Protein AF-R6ULT4-F1 (afdb_monomer_lite)

pLDDT: mean 95.16, std 6.26, range [49.69, 98.75]

Sequence (130 aa):
MRQRSENFYRCFYRYLEEHKFDTALTYEQVLTYLFQETGCIHASFSSKLLATVRPEMPVWDKYVLSNLGLKAPYYSCKSRFQKVLDTYQKIYDWYQTPEAQSKVAVFDANFPNVDITDVKKIDFVLWQTR

Foldseek 3Di:
DDDDDPQLVVQLVVVLVVCLQPQPDDLLNLQVSSCVSPVDRPLQSSQVSVCNSHVQAAGDDPLLCVVLVHDQDDPPDPCNSVVSVVSSVSSNVVCVDVVLVVQLVVQCVVPPPDPGDSNVSSVVSSVVVD

Radius of gyration: 15.37 Å; chains: 1; bounding box: 40×29×40 Å

Structure (mmCIF, N/CA/C/O backbone):
data_AF-R6ULT4-F1
#
_entry.id   AF-R6ULT4-F1
#
loop_
_atom_site.group_PDB
_atom_site.id
_atom_site.type_symbol
_atom_site.label_atom_id
_atom_site.label_alt_id
_atom_site.label_comp_id
_atom_site.label_asym_id
_atom_site.label_entity_id
_atom_site.label_seq_id
_atom_site.pdbx_PDB_ins_code
_atom_site.Cartn_x
_atom_site.Cartn_y
_atom_site.Cartn_z
_atom_site.occupancy
_atom_site.B_iso_or_equiv
_atom_site.auth_seq_id
_atom_site.auth_comp_id
_atom_site.auth_asym_id
_atom_site.auth_atom_id
_atom_site.pdbx_PDB_model_num
ATOM 1 N N . MET A 1 1 ? -9.311 19.385 -1.947 1.00 49.69 1 MET A N 1
ATOM 2 C CA . MET A 1 1 ? -8.703 18.413 -1.008 1.00 49.69 1 MET A CA 1
ATOM 3 C C . MET A 1 1 ? -9.278 18.718 0.370 1.00 49.69 1 MET A C 1
ATOM 5 O O . MET A 1 1 ? -9.189 19.867 0.774 1.00 49.69 1 MET A O 1
ATOM 9 N N . ARG A 1 2 ? -9.972 17.787 1.042 1.00 69.44 2 ARG A N 1
ATOM 10 C CA . ARG A 1 2 ? -10.542 18.065 2.377 1.00 69.44 2 ARG A CA 1
ATOM 11 C C . ARG A 1 2 ? -9.468 17.801 3.430 1.00 69.44 2 ARG A C 1
ATOM 13 O O . ARG A 1 2 ? -8.952 16.685 3.485 1.00 69.44 2 ARG A O 1
ATOM 20 N N . GLN A 1 3 ? -9.137 18.815 4.221 1.00 81.19 3 GLN A N 1
ATOM 21 C CA . GLN A 1 3 ? -8.194 18.702 5.331 1.00 81.19 3 GLN A CA 1
ATOM 22 C C . GLN A 1 3 ? -8.707 17.673 6.352 1.00 81.19 3 GLN A C 1
ATOM 24 O O . GLN A 1 3 ? -9.917 17.561 6.581 1.00 81.19 3 GLN A O 1
ATOM 29 N N . ARG A 1 4 ? -7.800 16.868 6.912 1.00 88.56 4 ARG A N 1
ATOM 30 C CA . ARG A 1 4 ? -8.111 15.941 8.012 1.00 88.56 4 ARG A CA 1
ATOM 31 C C . ARG A 1 4 ? -7.949 16.645 9.360 1.00 88.56 4 ARG A C 1
ATOM 33 O O . ARG A 1 4 ? -7.475 17.775 9.413 1.00 88.56 4 ARG A O 1
ATOM 40 N N . SER A 1 5 ? -8.384 15.997 10.437 1.00 92.50 5 SER A N 1
ATOM 41 C CA . SER A 1 5 ? -8.192 16.542 11.780 1.00 92.50 5 SER A CA 1
ATOM 42 C C . SER A 1 5 ? -6.703 16.641 12.116 1.00 92.50 5 SER A C 1
ATOM 44 O O . SER A 1 5 ? -5.888 15.858 11.628 1.00 92.50 5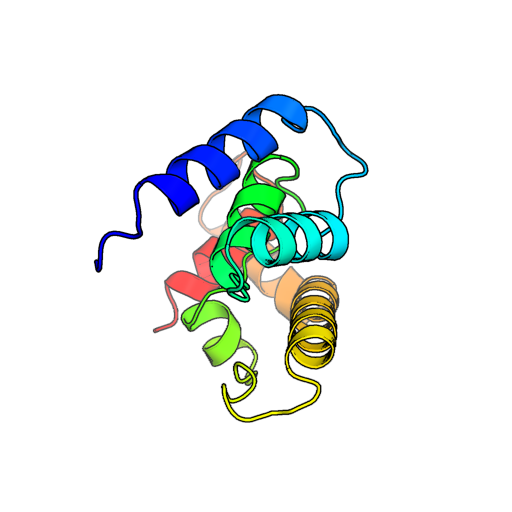 SER A O 1
ATOM 46 N N . GLU A 1 6 ? -6.354 17.579 12.989 1.00 94.81 6 GLU A N 1
ATOM 47 C CA . GLU A 1 6 ? -4.995 17.705 13.520 1.00 94.81 6 GLU A CA 1
ATOM 48 C C . GLU A 1 6 ? -4.526 16.401 14.181 1.00 94.81 6 GLU A C 1
ATOM 50 O O . GLU A 1 6 ? -3.422 15.933 13.909 1.00 94.81 6 GLU A O 1
ATOM 55 N N . ASN A 1 7 ? -5.410 15.749 14.952 1.00 94.94 7 ASN A N 1
ATOM 56 C CA . ASN A 1 7 ? -5.123 14.451 15.565 1.00 94.94 7 ASN A CA 1
ATOM 57 C C . ASN A 1 7 ? -4.710 13.399 14.525 1.00 94.94 7 ASN A C 1
ATOM 59 O O . ASN A 1 7 ? -3.736 12.686 14.736 1.00 94.94 7 ASN A O 1
ATOM 63 N N . PHE A 1 8 ? -5.400 13.337 13.379 1.00 96.50 8 PHE A N 1
ATOM 64 C CA . PHE A 1 8 ? -5.025 12.416 12.306 1.00 96.50 8 PHE A CA 1
ATOM 65 C C . PHE A 1 8 ? -3.598 12.678 11.810 1.00 96.50 8 PHE A C 1
ATOM 67 O O . PHE A 1 8 ? -2.817 11.735 11.701 1.00 96.50 8 PHE A O 1
ATOM 74 N N . TYR A 1 9 ? -3.245 13.936 11.519 1.00 96.94 9 TYR A N 1
ATOM 75 C CA . TYR A 1 9 ? -1.907 14.264 11.018 1.00 96.94 9 TYR A CA 1
ATOM 76 C C . TYR A 1 9 ? -0.826 13.965 12.054 1.00 96.94 9 TYR A C 1
ATOM 78 O O . TYR A 1 9 ? 0.205 13.399 11.701 1.00 96.94 9 TYR A O 1
ATOM 86 N N . ARG A 1 10 ? -1.083 14.270 13.331 1.00 97.38 10 ARG A N 1
ATOM 87 C CA . ARG A 1 10 ? -0.170 13.942 14.428 1.00 97.38 10 ARG A CA 1
ATOM 88 C C . ARG A 1 10 ? 0.104 12.439 14.499 1.00 97.38 10 ARG A C 1
ATOM 90 O O . ARG A 1 10 ? 1.265 12.050 14.514 1.00 97.38 10 ARG A O 1
ATOM 97 N N . CYS A 1 11 ? -0.936 11.602 14.496 1.00 97.50 11 CYS A N 1
ATOM 98 C CA . CYS A 1 11 ? -0.770 10.146 14.525 1.00 97.50 11 CYS A CA 1
ATOM 99 C C . CYS A 1 11 ? -0.062 9.634 13.260 1.00 97.50 11 CYS A C 1
ATOM 101 O O . CYS A 1 11 ? 0.863 8.836 13.362 1.00 97.50 11 CYS A O 1
ATOM 103 N N . PHE A 1 12 ? -0.447 10.127 12.078 1.00 98.44 12 PHE A N 1
ATOM 104 C CA . PHE A 1 12 ? 0.146 9.724 10.801 1.00 98.44 12 PHE A CA 1
ATOM 105 C C . PHE A 1 12 ? 1.651 10.006 10.735 1.00 98.44 12 PHE A C 1
ATOM 107 O O . PHE A 1 12 ? 2.429 9.107 10.427 1.00 98.44 12 PHE A O 1
ATOM 114 N N . TYR A 1 13 ? 2.067 11.243 11.021 1.00 98.31 13 TYR A N 1
ATOM 115 C CA . TYR A 1 13 ? 3.474 11.628 10.913 1.00 98.31 13 TYR A CA 1
ATOM 116 C C . TYR A 1 13 ? 4.328 11.051 12.041 1.00 98.31 13 TYR A C 1
ATOM 118 O O . TYR A 1 13 ? 5.470 10.691 11.779 1.00 98.31 13 TYR A O 1
ATOM 126 N N . ARG A 1 14 ? 3.776 10.887 13.254 1.00 98.38 14 ARG A N 1
ATOM 127 C CA . ARG A 1 14 ? 4.456 10.168 14.342 1.00 98.38 14 ARG A CA 1
ATOM 128 C C . ARG A 1 14 ? 4.794 8.735 13.925 1.00 98.38 14 ARG A C 1
ATOM 130 O O . ARG A 1 14 ? 5.954 8.355 13.984 1.00 98.38 14 ARG A O 1
ATOM 137 N N . TYR A 1 15 ? 3.810 7.983 13.431 1.00 98.56 15 TYR A N 1
ATOM 138 C CA . TYR A 1 15 ? 4.018 6.588 13.029 1.00 98.56 15 TYR A CA 1
ATOM 139 C C . TYR A 1 15 ? 4.958 6.450 11.832 1.00 98.56 15 TYR A C 1
ATOM 141 O O . TYR A 1 15 ? 5.781 5.541 11.788 1.00 98.56 15 TYR A O 1
ATOM 149 N N . LEU A 1 16 ? 4.860 7.371 10.866 1.00 98.62 16 LEU A N 1
ATOM 150 C CA . LEU A 1 16 ? 5.797 7.419 9.747 1.00 98.62 16 LEU A CA 1
ATOM 151 C C . LEU A 1 16 ? 7.232 7.631 10.241 1.00 98.62 16 LEU A C 1
ATOM 153 O O . LEU A 1 16 ? 8.121 6.917 9.802 1.00 98.62 16 LEU A O 1
ATOM 157 N N . GLU A 1 17 ? 7.457 8.590 11.139 1.00 98.50 17 GLU A N 1
ATOM 158 C CA . GLU A 1 17 ? 8.790 8.892 11.670 1.00 98.50 17 GLU A CA 1
ATOM 159 C C . GLU A 1 17 ? 9.362 7.728 12.496 1.00 98.50 17 GLU A C 1
ATOM 161 O O . GLU A 1 17 ? 10.536 7.397 12.343 1.00 98.50 17 GLU A O 1
ATOM 166 N N . GLU A 1 18 ? 8.530 7.070 13.309 1.00 98.44 18 GLU A N 1
ATOM 167 C CA . GLU A 1 18 ? 8.903 5.897 14.115 1.00 98.44 18 GLU A CA 1
ATOM 168 C C . GLU A 1 18 ? 9.309 4.691 13.249 1.00 98.44 18 GLU A C 1
ATOM 170 O O . GLU A 1 18 ? 10.246 3.974 13.596 1.00 98.44 18 GLU A O 1
ATOM 175 N N . HIS A 1 19 ? 8.646 4.489 12.105 1.00 98.56 19 HIS A N 1
ATOM 176 C CA . HIS A 1 19 ? 8.841 3.320 11.238 1.00 98.56 19 HIS A CA 1
ATOM 177 C C . HIS A 1 19 ? 9.553 3.626 9.910 1.00 98.56 19 HIS A C 1
ATOM 179 O O . HIS A 1 19 ? 9.595 2.767 9.035 1.00 98.56 19 HIS A O 1
ATOM 185 N N . LYS A 1 20 ? 10.139 4.815 9.709 1.00 97.69 20 LYS A N 1
ATOM 186 C CA . LYS A 1 20 ? 10.671 5.240 8.392 1.00 97.69 20 LYS A CA 1
ATOM 187 C C . LYS A 1 20 ? 11.782 4.367 7.796 1.00 97.69 20 LYS A C 1
ATOM 189 O O . LYS A 1 20 ? 12.062 4.488 6.608 1.00 97.69 20 LYS A O 1
ATOM 194 N N . PHE A 1 21 ? 12.409 3.513 8.602 1.00 98.00 21 PHE A N 1
ATOM 195 C CA . PHE A 1 21 ? 13.438 2.557 8.172 1.00 98.00 21 PHE A CA 1
ATOM 196 C C . PHE A 1 21 ? 12.999 1.091 8.326 1.00 98.00 21 PHE A C 1
ATOM 198 O O . PHE A 1 21 ? 13.814 0.184 8.174 1.00 98.00 21 PHE A O 1
ATOM 205 N N . ASP A 1 22 ? 11.729 0.849 8.652 1.00 98.25 22 ASP A N 1
ATOM 206 C CA . ASP A 1 22 ? 11.185 -0.486 8.879 1.00 98.25 22 ASP A CA 1
ATOM 207 C C . ASP A 1 22 ? 10.842 -1.168 7.546 1.00 98.25 22 ASP A C 1
ATOM 209 O O . ASP A 1 22 ? 9.768 -0.986 6.967 1.00 98.25 22 ASP A O 1
ATOM 213 N N . THR A 1 23 ? 11.775 -1.983 7.058 1.00 96.75 23 THR A N 1
ATOM 214 C CA . THR A 1 23 ? 11.618 -2.751 5.814 1.00 96.75 23 THR A CA 1
ATOM 215 C C . THR A 1 23 ? 10.630 -3.913 5.938 1.00 96.75 23 THR A C 1
ATOM 217 O O . THR A 1 23 ? 10.223 -4.475 4.922 1.00 96.75 23 THR A O 1
ATOM 220 N N . ALA A 1 24 ? 10.203 -4.263 7.156 1.00 98.19 24 ALA A N 1
ATOM 221 C CA . ALA A 1 24 ? 9.214 -5.304 7.417 1.00 98.19 24 ALA A CA 1
ATOM 222 C C . ALA A 1 24 ? 7.801 -4.741 7.639 1.00 98.19 24 ALA A C 1
ATOM 224 O O . ALA A 1 24 ? 6.854 -5.521 7.760 1.00 98.19 24 ALA A O 1
ATOM 225 N N . LEU A 1 25 ? 7.635 -3.411 7.651 1.00 98.62 25 LEU A N 1
ATOM 226 C CA . LEU A 1 25 ? 6.350 -2.757 7.879 1.00 98.62 25 LEU A CA 1
ATOM 227 C C . LEU A 1 25 ? 5.288 -3.271 6.900 1.00 98.62 25 LEU A C 1
ATOM 229 O O . LEU A 1 25 ? 5.498 -3.315 5.684 1.00 98.62 25 LEU A O 1
ATOM 233 N N . THR A 1 26 ? 4.124 -3.642 7.422 1.00 98.69 26 THR A N 1
ATOM 234 C CA . THR A 1 26 ? 3.012 -4.189 6.636 1.00 98.69 26 THR A CA 1
ATOM 235 C C . THR A 1 26 ? 1.841 -3.217 6.550 1.00 98.69 26 THR A C 1
ATOM 237 O O . THR A 1 26 ? 1.640 -2.350 7.402 1.00 98.69 26 THR A O 1
ATOM 240 N N . TYR A 1 27 ? 1.003 -3.391 5.527 1.00 98.75 27 TYR A N 1
ATOM 241 C CA . TYR A 1 27 ? -0.217 -2.596 5.375 1.00 98.75 27 TYR A CA 1
ATOM 242 C C . TYR A 1 27 ? -1.185 -2.779 6.545 1.00 98.75 27 TYR A C 1
ATOM 244 O O . TYR A 1 27 ? -1.796 -1.809 6.997 1.00 98.75 27 TYR A O 1
ATOM 252 N N . GLU A 1 28 ? -1.295 -4.005 7.058 1.00 98.75 28 GLU A N 1
ATOM 253 C CA . GLU A 1 28 ? -2.146 -4.325 8.200 1.00 98.75 28 GLU A CA 1
ATOM 254 C C . GLU A 1 28 ? -1.706 -3.586 9.464 1.00 98.75 28 GLU A C 1
ATOM 256 O O . GLU A 1 28 ? -2.555 -3.003 10.139 1.00 98.75 28 GLU A O 1
ATOM 261 N N . GLN A 1 29 ? -0.401 -3.524 9.751 1.00 98.75 29 GLN A N 1
ATOM 262 C CA . GLN A 1 29 ? 0.125 -2.769 10.895 1.00 98.75 29 GLN A CA 1
ATOM 263 C C . GLN A 1 29 ? -0.231 -1.281 10.795 1.00 98.75 29 GLN A C 1
ATOM 265 O O . GLN A 1 29 ? -0.817 -0.721 11.724 1.00 98.75 29 GLN A O 1
ATOM 270 N N . VAL A 1 30 ? 0.019 -0.655 9.639 1.00 98.75 30 VAL A N 1
ATOM 271 C CA . VAL A 1 30 ? -0.291 0.769 9.427 1.00 98.75 30 VAL A CA 1
ATOM 272 C C . VAL A 1 30 ? -1.798 1.039 9.521 1.00 98.75 30 VAL A C 1
ATOM 274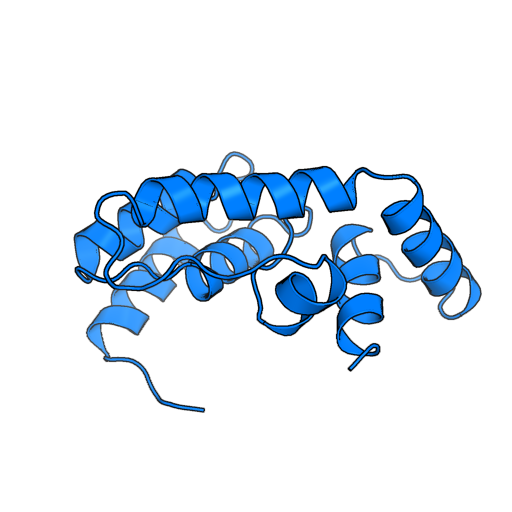 O O . VAL A 1 30 ? -2.231 2.035 10.107 1.00 98.75 30 VAL A O 1
ATOM 277 N N . LEU A 1 31 ? -2.626 0.181 8.916 1.00 98.69 31 LEU A N 1
ATOM 278 C CA . LEU A 1 31 ? -4.081 0.325 8.944 1.00 98.69 31 LEU A CA 1
ATOM 279 C C . LEU A 1 31 ? -4.638 0.157 10.359 1.00 98.69 31 LEU A C 1
ATOM 281 O O . LEU A 1 31 ? -5.494 0.945 10.765 1.00 98.69 31 LEU A O 1
ATOM 285 N N . THR A 1 32 ? -4.135 -0.833 11.097 1.00 98.75 32 THR A N 1
ATOM 286 C CA . THR A 1 32 ? -4.518 -1.119 12.484 1.00 98.75 32 THR A CA 1
ATOM 287 C C . THR A 1 32 ? -4.174 0.052 13.388 1.00 98.75 32 THR A C 1
ATOM 289 O O . THR A 1 32 ? -5.059 0.547 14.084 1.00 98.75 32 THR A O 1
ATOM 292 N N . TYR A 1 33 ? -2.942 0.559 13.311 1.00 98.69 33 TYR A N 1
ATOM 293 C CA . TYR A 1 33 ? -2.506 1.708 14.098 1.00 98.69 33 TYR A CA 1
ATOM 294 C C . TYR A 1 33 ? -3.397 2.934 13.861 1.00 98.69 33 TYR A C 1
ATOM 296 O O . TYR A 1 33 ? -3.974 3.490 14.796 1.00 98.69 33 TYR A O 1
ATOM 304 N N . LEU A 1 34 ? -3.585 3.337 12.597 1.00 98.19 34 LEU A N 1
ATOM 305 C CA . LEU A 1 34 ? -4.402 4.514 12.294 1.00 98.19 34 LEU A CA 1
ATOM 306 C C . LEU A 1 34 ? -5.864 4.315 12.704 1.00 98.19 34 LEU A C 1
ATOM 308 O O . LEU A 1 34 ? -6.509 5.275 13.124 1.00 98.19 34 LEU A O 1
ATOM 312 N N . PHE A 1 35 ? -6.397 3.096 12.602 1.00 97.69 35 PHE A N 1
ATOM 313 C CA . PHE A 1 35 ? -7.752 2.795 13.055 1.00 97.69 35 PHE A CA 1
ATOM 314 C C . PHE A 1 35 ? -7.888 2.902 14.577 1.00 97.69 35 PHE A C 1
ATOM 316 O O . PHE A 1 35 ? -8.839 3.526 15.041 1.00 97.69 35 PHE A O 1
ATOM 323 N N . GLN A 1 36 ? -6.935 2.364 15.341 1.00 98.12 36 GLN A N 1
ATOM 324 C CA . GLN A 1 36 ? -6.928 2.442 16.805 1.00 98.12 36 GLN A CA 1
ATOM 325 C C . GLN A 1 36 ? -6.808 3.890 17.303 1.00 98.12 36 GLN A C 1
ATOM 327 O O . GLN A 1 36 ? -7.545 4.291 18.198 1.00 98.12 36 GLN A O 1
ATOM 332 N N . GLU A 1 37 ? -5.961 4.705 16.670 1.00 97.69 37 GLU A N 1
ATOM 333 C CA . GLU A 1 37 ? -5.706 6.090 17.092 1.00 97.69 37 GLU A CA 1
ATOM 334 C C . GLU A 1 37 ? -6.802 7.090 16.681 1.00 97.69 37 GLU A C 1
ATOM 336 O O . GLU A 1 37 ? -6.940 8.163 17.275 1.00 97.69 37 GLU A O 1
ATOM 341 N N . THR A 1 38 ? -7.567 6.791 15.625 1.00 96.06 38 THR A N 1
ATOM 342 C CA . THR A 1 38 ? -8.517 7.756 15.032 1.00 96.06 38 THR A CA 1
ATOM 343 C C . THR A 1 38 ? -9.963 7.271 14.978 1.00 96.06 38 THR A C 1
ATOM 345 O O . THR A 1 38 ? -10.857 8.052 14.645 1.00 96.06 38 THR A O 1
ATOM 348 N N . GLY A 1 39 ? -10.210 5.985 15.233 1.00 94.88 39 GLY A N 1
ATOM 349 C CA . GLY A 1 39 ? -11.509 5.335 15.037 1.00 94.88 39 GLY A CA 1
ATOM 350 C C . GLY A 1 39 ? -11.939 5.211 13.569 1.00 94.88 39 GLY A C 1
ATOM 351 O O . GLY A 1 39 ? -13.055 4.776 13.284 1.00 94.88 39 GLY A O 1
ATOM 352 N N . CYS A 1 40 ? -11.089 5.600 12.612 1.00 94.38 40 CYS A N 1
ATOM 353 C CA . CYS A 1 40 ? -11.420 5.667 11.193 1.00 94.38 40 CYS A CA 1
ATOM 354 C C . CYS A 1 40 ? -10.522 4.750 10.355 1.00 94.38 40 CYS A C 1
ATOM 356 O O . CYS A 1 40 ? -9.304 4.736 10.487 1.00 94.38 40 CYS A O 1
ATOM 358 N N . ILE A 1 41 ? -11.121 4.011 9.416 1.00 96.50 41 ILE A N 1
ATOM 359 C CA . ILE A 1 41 ? -10.366 3.170 8.474 1.00 96.50 41 ILE A CA 1
ATOM 360 C C . ILE A 1 41 ? -9.803 4.055 7.356 1.00 96.50 41 ILE A C 1
ATOM 362 O O . ILE A 1 41 ? -10.528 4.480 6.447 1.00 96.50 41 ILE A O 1
ATOM 366 N N . HIS A 1 42 ? -8.499 4.309 7.422 1.00 96.44 42 HIS A N 1
ATOM 367 C CA . HIS A 1 42 ? -7.757 5.218 6.551 1.00 96.44 42 HIS A CA 1
ATOM 368 C C . HIS A 1 42 ? -7.053 4.514 5.374 1.00 96.44 42 HIS A C 1
ATOM 370 O O . HIS A 1 42 ? -5.921 4.853 5.049 1.00 96.44 42 HIS A O 1
ATOM 376 N N . ALA A 1 43 ? -7.747 3.609 4.670 1.00 97.50 43 ALA A N 1
ATOM 377 C CA . ALA A 1 43 ? -7.183 2.713 3.644 1.00 97.50 43 ALA A CA 1
ATOM 378 C C . ALA A 1 43 ? -6.136 3.348 2.700 1.00 97.50 43 ALA A C 1
ATOM 380 O O . ALA A 1 43 ? -5.024 2.843 2.564 1.00 97.50 43 ALA A O 1
ATOM 381 N N . SER A 1 44 ? -6.481 4.484 2.082 1.00 97.06 44 SER A N 1
ATOM 382 C CA . SER A 1 44 ? -5.611 5.184 1.126 1.00 97.06 44 SER A CA 1
ATOM 383 C C . SER A 1 44 ? -4.450 5.948 1.773 1.00 97.06 44 SER A C 1
ATOM 385 O O . SER A 1 44 ? -3.439 6.195 1.124 1.00 97.06 44 SER A O 1
ATOM 387 N N . PHE A 1 45 ? -4.587 6.384 3.026 1.00 97.62 45 PHE A N 1
ATOM 388 C CA . PHE A 1 45 ? -3.477 7.011 3.747 1.00 97.62 45 PHE A CA 1
ATOM 389 C C . PHE A 1 45 ? -2.522 5.945 4.279 1.00 97.62 45 PHE A C 1
ATOM 391 O O . PHE A 1 45 ? -1.318 6.107 4.123 1.00 97.62 45 PHE A O 1
ATOM 398 N N . SER A 1 46 ? -3.045 4.831 4.798 1.00 98.56 46 SER A N 1
ATOM 399 C CA . SER A 1 46 ? -2.235 3.700 5.250 1.00 98.56 46 SER A CA 1
ATOM 400 C C . SER A 1 46 ? -1.312 3.181 4.146 1.00 98.56 46 SER A C 1
ATOM 402 O O . SER A 1 46 ? -0.123 2.998 4.381 1.00 98.56 46 SER A O 1
ATOM 404 N N . SER A 1 47 ? -1.810 3.046 2.912 1.00 98.50 47 SER A N 1
ATOM 405 C CA . SER A 1 47 ? -0.977 2.584 1.793 1.00 98.50 47 SER A CA 1
ATOM 406 C C . SER A 1 47 ? 0.077 3.607 1.385 1.00 98.50 47 SER A C 1
ATOM 408 O O . SER A 1 47 ? 1.133 3.229 0.911 1.00 98.50 47 SER A O 1
ATOM 410 N N . LYS A 1 48 ? -0.209 4.908 1.529 1.00 97.94 48 LYS A N 1
ATOM 411 C CA . LYS A 1 48 ? 0.745 5.972 1.189 1.00 97.94 48 LYS A CA 1
ATOM 412 C C . LYS A 1 48 ? 1.862 6.066 2.212 1.00 97.94 48 LYS A C 1
ATOM 414 O O . LYS A 1 48 ? 2.999 6.242 1.814 1.00 97.94 48 LYS A O 1
ATOM 419 N N . LEU A 1 49 ? 1.541 5.925 3.499 1.00 98.56 49 LEU A N 1
ATOM 420 C CA . LEU A 1 49 ? 2.552 5.824 4.549 1.00 98.56 49 LEU A CA 1
ATOM 421 C C . LEU A 1 49 ? 3.465 4.634 4.264 1.00 98.56 49 LEU A C 1
ATOM 423 O O . LEU A 1 49 ? 4.673 4.811 4.158 1.00 98.56 49 LEU A O 1
ATOM 427 N N . LEU A 1 50 ? 2.874 3.457 4.037 1.00 98.69 50 LEU A N 1
ATOM 428 C CA . LEU A 1 50 ? 3.629 2.258 3.696 1.00 98.69 50 LEU A CA 1
ATOM 429 C C . LEU A 1 50 ? 4.496 2.465 2.448 1.00 98.69 50 LEU A C 1
ATOM 431 O O . LEU A 1 50 ? 5.681 2.191 2.502 1.00 98.69 50 LEU A O 1
ATOM 435 N N . ALA A 1 51 ? 3.943 3.009 1.363 1.00 98.00 51 ALA A N 1
ATOM 436 C CA . ALA A 1 51 ? 4.664 3.230 0.110 1.00 98.00 51 ALA A CA 1
ATOM 437 C C . ALA A 1 51 ? 5.738 4.339 0.174 1.00 98.00 51 ALA A C 1
ATOM 439 O O . ALA A 1 51 ? 6.501 4.487 -0.786 1.00 98.00 51 ALA A O 1
ATOM 440 N N . THR A 1 52 ? 5.760 5.139 1.249 1.00 97.75 52 THR A N 1
ATOM 441 C CA . THR A 1 52 ? 6.847 6.078 1.578 1.00 97.75 52 THR A CA 1
ATOM 442 C C . THR A 1 52 ? 7.992 5.357 2.285 1.00 97.75 52 THR A C 1
ATOM 444 O O . THR A 1 52 ? 9.146 5.623 1.970 1.00 97.75 52 THR A O 1
ATOM 447 N N . VAL A 1 53 ? 7.684 4.448 3.217 1.00 98.25 53 VAL A N 1
ATOM 448 C CA . VAL A 1 53 ? 8.689 3.635 3.932 1.00 98.25 53 VAL A CA 1
ATOM 449 C C . VAL A 1 53 ? 9.264 2.542 3.027 1.00 98.25 53 VAL A C 1
ATOM 451 O O . VAL A 1 53 ? 10.459 2.269 3.043 1.00 98.25 53 VAL A O 1
ATOM 454 N N . ARG A 1 54 ? 8.399 1.931 2.219 1.00 98.25 54 ARG A N 1
ATOM 455 C CA . ARG A 1 54 ? 8.652 0.770 1.367 1.00 98.25 54 ARG A CA 1
ATOM 456 C C . ARG A 1 54 ? 8.204 1.071 -0.067 1.00 98.25 54 ARG A C 1
ATOM 458 O O . ARG A 1 54 ? 7.044 0.822 -0.414 1.00 98.25 54 ARG A O 1
ATOM 465 N N . PRO A 1 55 ? 9.069 1.676 -0.903 1.00 97.44 55 PRO A N 1
ATOM 466 C CA . PRO A 1 55 ? 8.724 2.100 -2.262 1.00 97.44 55 PRO A CA 1
ATOM 467 C C . PRO A 1 55 ? 8.279 0.970 -3.203 1.00 97.44 55 PRO A C 1
ATOM 469 O O . PRO A 1 55 ? 7.715 1.249 -4.260 1.00 97.44 55 PRO A O 1
ATOM 472 N N . GLU A 1 56 ? 8.526 -0.284 -2.838 1.00 97.19 56 GLU A N 1
ATOM 473 C CA . GLU A 1 56 ? 8.082 -1.502 -3.517 1.00 97.19 56 GLU A CA 1
ATOM 474 C C . GLU A 1 56 ? 6.641 -1.923 -3.178 1.00 97.19 56 GLU A C 1
ATOM 476 O O . GLU A 1 56 ? 6.151 -2.919 -3.704 1.00 97.19 56 GLU A O 1
ATOM 481 N N . MET A 1 57 ? 5.947 -1.188 -2.305 1.00 98.25 57 MET A N 1
ATOM 482 C CA . MET A 1 57 ? 4.558 -1.466 -1.936 1.00 98.25 57 MET A CA 1
ATOM 483 C C . MET A 1 57 ? 3.589 -0.543 -2.694 1.00 98.25 57 MET A C 1
ATOM 485 O O . MET A 1 57 ? 3.821 0.670 -2.759 1.00 98.25 57 MET A O 1
ATOM 489 N N . PRO A 1 58 ? 2.483 -1.073 -3.254 1.00 97.62 58 PRO A N 1
ATOM 490 C CA . PRO A 1 58 ? 1.570 -0.294 -4.083 1.00 97.62 58 PRO A CA 1
ATOM 491 C C . PRO A 1 58 ? 0.725 0.676 -3.259 1.00 97.62 58 PRO A C 1
ATOM 493 O O . PRO A 1 58 ? 0.437 0.461 -2.072 1.00 97.62 58 PRO A O 1
ATOM 496 N N . VAL A 1 59 ? 0.262 1.736 -3.919 1.00 97.25 59 VAL A N 1
ATOM 497 C CA . VAL A 1 59 ? -0.642 2.720 -3.325 1.00 97.25 59 VAL A CA 1
ATOM 498 C C . VAL A 1 59 ? -2.100 2.329 -3.569 1.00 97.25 59 VAL A C 1
ATOM 500 O O . VAL A 1 59 ? -2.535 2.079 -4.685 1.00 97.25 59 VAL A O 1
ATOM 503 N N . TRP A 1 60 ? -2.911 2.375 -2.514 1.00 97.44 60 TRP A N 1
ATOM 504 C CA . TRP A 1 60 ? -4.360 2.424 -2.637 1.00 97.44 60 TRP A CA 1
ATOM 505 C C . TRP A 1 60 ? -4.790 3.856 -2.961 1.00 97.44 60 TRP A C 1
ATOM 507 O O . TRP A 1 60 ? -4.764 4.751 -2.105 1.00 97.44 60 TRP A O 1
ATOM 517 N N . ASP A 1 61 ? -5.307 4.079 -4.164 1.00 94.50 61 ASP A N 1
ATOM 518 C CA . ASP A 1 61 ? -6.051 5.286 -4.522 1.00 94.50 61 ASP A CA 1
ATOM 519 C C . ASP A 1 61 ? -7.225 4.974 -5.470 1.00 94.50 61 ASP A C 1
ATOM 521 O O . ASP A 1 61 ? -7.434 3.835 -5.882 1.00 94.50 61 ASP A O 1
ATOM 525 N N . LYS A 1 62 ? -8.050 5.982 -5.773 1.00 92.94 62 LYS A N 1
ATOM 526 C CA . LYS A 1 62 ? -9.260 5.794 -6.584 1.00 92.94 62 LYS A CA 1
ATOM 527 C C . LYS A 1 62 ? -8.960 5.369 -8.029 1.00 92.94 62 LYS A C 1
ATOM 529 O O . LYS A 1 62 ? -9.755 4.626 -8.590 1.00 92.94 62 LYS A O 1
ATOM 534 N N . TYR A 1 63 ? -7.863 5.840 -8.621 1.00 93.19 63 TYR A N 1
ATOM 535 C CA . TYR A 1 63 ? -7.492 5.530 -9.998 1.00 93.19 63 TYR A CA 1
ATOM 536 C C . TYR A 1 63 ? -6.861 4.148 -10.090 1.00 93.19 63 TYR A C 1
ATOM 538 O O . TYR A 1 63 ? -7.240 3.403 -10.986 1.00 93.19 63 TYR A O 1
ATOM 546 N N . VAL A 1 64 ? -6.007 3.756 -9.135 1.00 95.69 64 VAL A N 1
ATOM 547 C CA . VAL A 1 64 ? -5.545 2.361 -9.028 1.00 95.69 64 VAL A CA 1
ATOM 548 C C . VAL A 1 64 ? -6.744 1.422 -8.896 1.00 95.69 64 VAL A C 1
ATOM 550 O O . VAL A 1 64 ? -6.904 0.520 -9.708 1.00 95.69 64 VAL A O 1
ATOM 553 N N . LEU A 1 65 ? -7.670 1.678 -7.964 1.00 96.50 65 LEU A N 1
ATOM 554 C CA . LEU A 1 65 ? -8.873 0.847 -7.842 1.00 96.50 65 LEU A CA 1
ATOM 555 C C . LEU A 1 65 ? -9.674 0.771 -9.150 1.00 96.50 65 LEU A C 1
ATOM 557 O O . LEU A 1 65 ? -10.068 -0.318 -9.554 1.00 96.50 65 LEU A O 1
ATOM 561 N N . SER A 1 66 ? -9.897 1.910 -9.812 1.00 95.06 66 SER A N 1
ATOM 562 C CA . SER A 1 66 ? -10.667 1.971 -11.058 1.00 95.06 66 SER A CA 1
ATOM 563 C C . SER A 1 66 ? -10.005 1.190 -12.193 1.00 95.06 66 SER A C 1
ATOM 565 O O . SER A 1 66 ? -10.675 0.395 -12.845 1.00 95.06 66 SER A O 1
ATOM 567 N N . ASN A 1 67 ? -8.700 1.381 -12.406 1.00 94.38 67 ASN A N 1
ATOM 568 C CA . ASN A 1 67 ? -7.948 0.692 -13.456 1.00 94.38 67 ASN A CA 1
ATOM 569 C C . ASN A 1 67 ? -7.885 -0.823 -13.218 1.00 94.38 67 ASN A C 1
ATOM 571 O O . ASN A 1 67 ? -7.906 -1.594 -14.169 1.00 94.38 67 ASN A O 1
ATOM 575 N N . LEU A 1 68 ? -7.864 -1.252 -11.954 1.00 95.44 68 LEU A N 1
ATOM 576 C CA . LEU A 1 68 ? -7.853 -2.667 -11.577 1.00 95.44 68 LEU A CA 1
ATOM 577 C C . LEU A 1 68 ? -9.268 -3.281 -11.506 1.00 95.44 68 LEU A C 1
ATOM 579 O O . LEU A 1 68 ? -9.420 -4.444 -11.135 1.00 95.44 68 LEU A O 1
ATOM 583 N N . GLY A 1 69 ? -10.330 -2.516 -11.793 1.00 96.06 69 GLY A N 1
ATOM 584 C CA . GLY A 1 69 ? -11.717 -2.983 -11.665 1.00 96.06 69 GLY A CA 1
ATOM 585 C C . GLY A 1 69 ? -12.154 -3.280 -10.220 1.00 96.06 69 GLY A C 1
ATOM 586 O O . GLY A 1 69 ? -13.154 -3.964 -9.988 1.00 96.06 69 GLY A O 1
ATOM 587 N N . LEU A 1 70 ? -11.422 -2.768 -9.229 1.00 96.81 70 LEU A N 1
ATOM 588 C CA . LEU A 1 70 ? -11.680 -2.954 -7.804 1.00 96.81 70 LEU A CA 1
ATOM 589 C C . LEU A 1 70 ? -12.559 -1.829 -7.245 1.00 96.81 70 LEU A C 1
ATOM 591 O O . LEU A 1 70 ? -12.598 -0.703 -7.740 1.00 96.81 70 LEU A O 1
ATOM 595 N N . LYS A 1 71 ? -13.267 -2.118 -6.148 1.00 95.38 71 LYS A N 1
ATOM 596 C CA . LYS A 1 71 ? -14.101 -1.135 -5.441 1.00 95.38 71 LYS A CA 1
ATOM 597 C C . LYS A 1 71 ? -13.731 -1.067 -3.970 1.00 95.38 71 LYS A C 1
ATOM 599 O O . LYS A 1 71 ? -13.516 -2.087 -3.315 1.00 95.38 71 LYS A O 1
ATOM 604 N N . ALA A 1 72 ? -13.718 0.152 -3.437 1.00 95.12 72 ALA A N 1
ATOM 605 C CA . ALA A 1 72 ? -13.578 0.359 -2.005 1.00 95.12 72 ALA A CA 1
ATOM 606 C C . ALA A 1 72 ? -14.791 -0.244 -1.264 1.00 95.12 72 ALA A C 1
ATOM 608 O O . ALA A 1 72 ? -15.931 -0.007 -1.677 1.00 95.12 72 ALA A O 1
ATOM 609 N N . PRO A 1 73 ? -14.585 -0.986 -0.161 1.00 94.50 73 PRO A N 1
ATOM 610 C CA . PRO A 1 73 ? -15.688 -1.522 0.627 1.00 94.50 73 PRO A CA 1
ATOM 611 C C . PRO A 1 73 ? -16.595 -0.418 1.190 1.00 94.50 73 PRO A C 1
ATOM 613 O O . PRO A 1 73 ? -16.114 0.589 1.725 1.00 94.50 73 PRO A O 1
ATOM 616 N N . TYR A 1 74 ? -17.912 -0.638 1.120 1.00 92.38 74 TYR A N 1
ATOM 617 C CA . TYR A 1 74 ? -18.920 0.283 1.655 1.00 92.38 74 TYR A CA 1
ATOM 618 C C . TYR A 1 74 ? -18.730 0.550 3.152 1.00 92.38 74 TYR A C 1
ATOM 620 O O . TYR A 1 74 ? -18.408 -0.359 3.919 1.00 92.38 74 TYR A O 1
ATOM 628 N N . TYR A 1 75 ? -19.003 1.788 3.577 1.00 88.44 75 TYR A N 1
ATOM 629 C CA . TYR A 1 75 ? -18.892 2.218 4.977 1.00 88.44 75 TYR A CA 1
ATOM 630 C C . TYR A 1 75 ? -19.775 1.415 5.942 1.00 88.44 75 TYR A C 1
ATOM 632 O O . TYR A 1 75 ? -19.360 1.173 7.067 1.00 88.44 75 TYR A O 1
ATOM 640 N N . SER A 1 76 ? -20.950 0.964 5.495 1.00 89.50 76 SER A N 1
ATOM 641 C CA . SER A 1 76 ? -21.907 0.182 6.291 1.00 89.50 76 SER A CA 1
ATOM 642 C C . SER A 1 76 ? -21.533 -1.297 6.459 1.00 89.50 76 SER A C 1
ATOM 644 O O . SER A 1 76 ? -22.239 -2.043 7.137 1.00 89.50 76 SER A O 1
ATOM 646 N N . CYS A 1 77 ? -20.450 -1.765 5.834 1.00 91.94 77 CYS A N 1
ATOM 647 C CA . CYS A 1 77 ? -20.073 -3.170 5.894 1.00 91.94 77 CYS A CA 1
ATOM 648 C C . CYS A 1 77 ? -19.512 -3.538 7.279 1.00 91.94 77 CYS A C 1
ATOM 650 O O . CYS A 1 77 ? -18.491 -3.001 7.698 1.00 91.94 77 CYS A O 1
ATOM 652 N N . LYS A 1 78 ? -20.131 -4.509 7.966 1.00 87.62 78 LYS A N 1
ATOM 653 C CA . LYS A 1 78 ? -19.679 -4.971 9.295 1.00 87.62 78 LYS A CA 1
ATOM 654 C C . LYS A 1 78 ? -18.228 -5.481 9.301 1.00 87.62 78 LYS A C 1
ATOM 656 O O . LYS A 1 78 ? -17.511 -5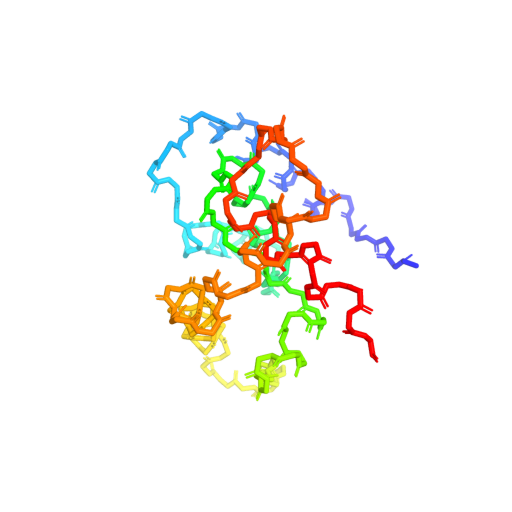.247 10.262 1.00 87.62 78 LYS A O 1
ATOM 661 N N . SER A 1 79 ? -17.774 -6.111 8.214 1.00 94.25 79 SER A N 1
ATOM 662 C CA . SER A 1 79 ? -16.401 -6.614 8.040 1.00 94.25 79 SER A CA 1
ATOM 663 C C . SER A 1 79 ? -15.516 -5.685 7.199 1.00 94.25 79 SER A C 1
ATOM 665 O O . SER A 1 79 ? -14.603 -6.132 6.506 1.00 94.25 79 SER A O 1
ATOM 667 N N . ARG A 1 80 ? -15.791 -4.372 7.221 1.00 96.31 80 ARG A N 1
ATOM 668 C CA . ARG A 1 80 ? -15.099 -3.394 6.368 1.00 96.31 80 ARG A CA 1
ATOM 669 C C . ARG A 1 80 ? -13.583 -3.406 6.540 1.00 96.31 80 ARG A C 1
ATOM 671 O O . ARG A 1 80 ? -12.894 -3.253 5.540 1.00 96.31 80 ARG A O 1
ATOM 678 N N . PHE A 1 81 ? -13.085 -3.577 7.765 1.00 97.62 81 PHE A N 1
ATOM 679 C CA . PHE A 1 81 ? -11.646 -3.617 8.035 1.00 97.62 81 PHE A CA 1
ATOM 680 C C . PHE A 1 81 ? -10.972 -4.760 7.265 1.00 97.62 81 PHE A C 1
ATOM 682 O O . PHE A 1 81 ? -10.101 -4.499 6.441 1.00 97.62 81 PHE A O 1
ATOM 689 N N . GLN A 1 82 ? -11.474 -5.989 7.422 1.00 98.06 82 GLN A N 1
ATOM 690 C CA . GLN A 1 82 ? -10.962 -7.153 6.696 1.00 98.06 82 GLN A CA 1
ATOM 691 C C . GLN A 1 82 ? -11.070 -6.973 5.180 1.00 98.06 82 GLN A C 1
ATOM 693 O O . GLN A 1 82 ? -10.097 -7.166 4.467 1.00 98.06 82 GLN A O 1
ATOM 698 N N . LYS A 1 83 ? -12.212 -6.490 4.673 1.00 98.00 83 LYS A N 1
ATOM 699 C CA . LYS A 1 83 ? -12.366 -6.253 3.229 1.00 98.00 83 LYS A CA 1
ATOM 700 C C . LYS A 1 83 ? -11.386 -5.217 2.677 1.00 98.00 83 LYS A C 1
ATOM 702 O O . LYS A 1 83 ? -11.091 -5.244 1.489 1.00 98.00 83 LYS A O 1
ATOM 707 N N . VAL A 1 84 ? -10.928 -4.267 3.494 1.00 98.44 84 VAL A N 1
ATOM 708 C CA . VAL A 1 84 ? -9.877 -3.327 3.088 1.00 98.44 84 VAL A CA 1
ATOM 709 C C . VAL A 1 84 ? -8.531 -4.042 2.998 1.00 98.44 84 VAL A C 1
ATOM 711 O O . VAL A 1 84 ? -7.828 -3.824 2.018 1.00 98.44 84 VAL A O 1
ATOM 714 N N . LEU A 1 85 ? -8.194 -4.926 3.938 1.00 98.56 85 LEU A N 1
ATOM 715 C CA . LEU A 1 85 ? -6.995 -5.764 3.822 1.00 98.56 85 LEU A CA 1
ATOM 716 C C . LEU A 1 85 ? -7.057 -6.643 2.564 1.00 98.56 85 LEU A C 1
ATOM 718 O O . LEU A 1 85 ? -6.145 -6.596 1.744 1.00 98.56 85 LEU A O 1
ATOM 722 N N . ASP A 1 86 ? -8.177 -7.337 2.347 1.00 98.38 86 ASP A N 1
ATOM 723 C CA . ASP A 1 86 ? -8.371 -8.218 1.190 1.00 98.38 86 ASP A CA 1
ATOM 724 C C . ASP A 1 86 ? -8.269 -7.452 -0.137 1.00 98.38 86 ASP A C 1
ATOM 726 O O . ASP A 1 86 ? -7.681 -7.928 -1.107 1.00 98.38 86 ASP A O 1
ATOM 730 N N . THR A 1 87 ? -8.853 -6.251 -0.215 1.00 98.56 87 THR A N 1
ATOM 731 C CA . THR A 1 87 ? -8.746 -5.420 -1.420 1.00 98.56 87 THR A CA 1
ATOM 732 C C . THR A 1 87 ? -7.320 -4.914 -1.621 1.00 98.56 87 THR A C 1
ATOM 734 O O . THR A 1 87 ? -6.877 -4.857 -2.763 1.00 98.56 87 THR A O 1
ATOM 737 N N . TYR A 1 88 ? -6.585 -4.574 -0.558 1.00 98.69 88 TYR A N 1
ATOM 738 C CA . TYR A 1 88 ? -5.183 -4.177 -0.694 1.00 98.69 88 TYR A CA 1
ATOM 739 C C . TYR A 1 88 ? -4.318 -5.340 -1.184 1.00 98.69 88 TYR A C 1
ATOM 741 O O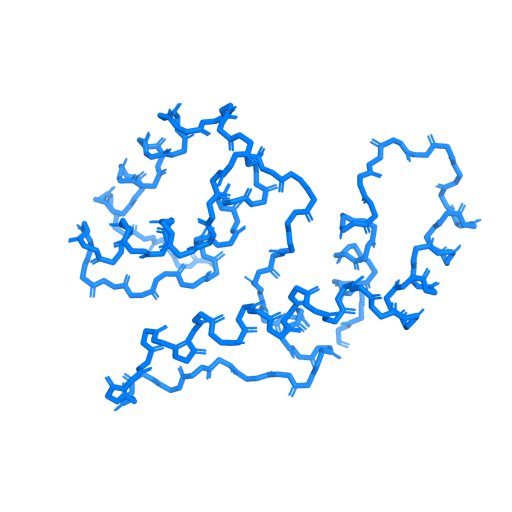 . TYR A 1 88 ? -3.495 -5.142 -2.074 1.00 98.69 88 TYR A O 1
ATOM 749 N N . GLN A 1 89 ? -4.569 -6.555 -0.690 1.00 98.62 89 GLN A N 1
ATOM 750 C CA . GLN A 1 89 ? -3.897 -7.757 -1.179 1.00 98.62 89 GLN A CA 1
ATOM 751 C C . GLN A 1 89 ? -4.138 -7.961 -2.679 1.00 98.62 89 GLN A C 1
ATOM 753 O O . GLN A 1 89 ? -3.191 -8.170 -3.423 1.00 98.62 89 GLN A O 1
ATOM 758 N N . LYS A 1 90 ? -5.374 -7.774 -3.162 1.00 98.62 90 LYS A N 1
ATOM 759 C CA . LYS A 1 90 ? -5.674 -7.841 -4.606 1.00 98.62 90 LYS A CA 1
ATOM 760 C C . LYS A 1 90 ? -4.916 -6.802 -5.432 1.00 98.62 90 LYS A C 1
ATOM 762 O O . LYS A 1 90 ? -4.550 -7.092 -6.566 1.00 98.62 90 LYS A O 1
ATOM 767 N N . ILE A 1 91 ? -4.700 -5.599 -4.891 1.00 98.38 91 ILE A N 1
ATOM 768 C CA . ILE A 1 91 ? -3.854 -4.591 -5.546 1.00 98.38 91 ILE A CA 1
ATOM 769 C C . ILE A 1 91 ? -2.421 -5.119 -5.620 1.00 98.38 91 ILE A C 1
ATOM 771 O O . ILE A 1 91 ? -1.845 -5.139 -6.700 1.00 98.38 91 ILE A O 1
ATOM 775 N N . TYR A 1 92 ? -1.866 -5.585 -4.499 1.00 98.25 92 TYR A N 1
ATOM 776 C CA . TYR A 1 92 ? -0.515 -6.144 -4.452 1.00 98.25 92 TYR A CA 1
ATOM 777 C C . TYR A 1 92 ? -0.317 -7.2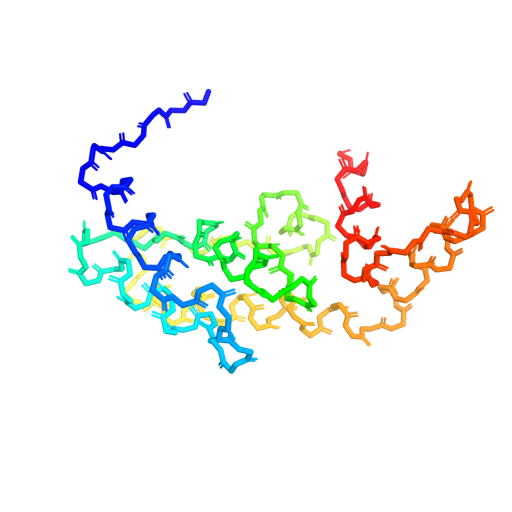92 -5.446 1.00 98.25 92 TYR A C 1
ATOM 779 O O . TYR A 1 92 ? 0.626 -7.255 -6.236 1.00 98.25 92 TYR A O 1
ATOM 787 N N . ASP A 1 93 ? -1.241 -8.251 -5.470 1.00 98.31 93 ASP A N 1
ATOM 788 C CA . ASP A 1 93 ? -1.194 -9.404 -6.367 1.00 98.31 93 ASP A CA 1
ATOM 789 C C . ASP A 1 93 ? -1.252 -8.975 -7.838 1.00 98.31 93 ASP A C 1
ATOM 791 O O . ASP A 1 93 ? -0.523 -9.510 -8.672 1.00 98.31 93 ASP A O 1
ATOM 795 N N . TRP A 1 94 ? -2.070 -7.967 -8.172 1.00 98.06 94 TRP A N 1
ATOM 796 C CA . TRP A 1 94 ? -2.156 -7.461 -9.541 1.00 98.06 94 TRP A CA 1
ATOM 797 C C . TRP A 1 94 ? -0.824 -6.871 -10.026 1.00 98.06 94 TRP A C 1
ATOM 799 O O . TRP A 1 94 ? -0.455 -7.086 -11.179 1.00 98.06 94 TRP A O 1
ATOM 809 N N . TYR A 1 95 ? -0.056 -6.205 -9.155 1.00 97.31 95 TYR A N 1
ATOM 810 C CA . TYR A 1 95 ? 1.264 -5.651 -9.510 1.00 97.31 95 TYR A CA 1
ATOM 811 C C . TYR A 1 95 ? 2.295 -6.743 -9.850 1.00 97.31 95 TYR A C 1
ATOM 813 O O . TYR A 1 95 ? 3.285 -6.462 -10.523 1.00 97.31 95 TYR A O 1
ATOM 821 N N . GLN A 1 96 ? 2.044 -7.993 -9.449 1.00 96.12 96 GLN A N 1
ATOM 822 C CA . GLN A 1 96 ? 2.882 -9.146 -9.793 1.00 96.12 96 GLN A CA 1
ATOM 823 C C . GLN A 1 96 ? 2.490 -9.798 -11.130 1.00 96.12 96 GLN A C 1
ATOM 825 O O . GLN A 1 96 ? 3.158 -10.720 -11.595 1.00 96.12 96 GLN A O 1
ATOM 830 N N . THR A 1 97 ? 1.397 -9.360 -11.763 1.00 97.62 97 THR A N 1
ATOM 831 C CA . THR A 1 97 ? 0.906 -9.973 -13.005 1.00 97.62 97 THR A CA 1
ATOM 832 C C . THR A 1 97 ? 1.743 -9.569 -14.224 1.00 97.62 97 THR A C 1
ATOM 834 O O . THR A 1 97 ? 2.307 -8.472 -14.257 1.00 97.62 97 THR A O 1
ATOM 837 N N . PRO A 1 98 ? 1.752 -10.383 -15.299 1.00 97.44 98 PRO A N 1
ATOM 838 C CA . PRO A 1 98 ? 2.370 -9.996 -16.569 1.00 97.44 98 PRO A CA 1
ATOM 839 C C . PRO A 1 98 ? 1.804 -8.694 -17.147 1.00 97.44 98 PRO A C 1
ATOM 841 O O . PRO A 1 98 ? 2.522 -7.933 -17.792 1.00 97.44 98 PRO A O 1
ATOM 844 N N . GLU A 1 99 ? 0.522 -8.408 -16.897 1.00 95.75 99 GLU A N 1
ATOM 845 C CA . GLU A 1 99 ? -0.104 -7.162 -17.334 1.00 95.75 99 GLU A CA 1
ATOM 846 C C . GLU A 1 99 ? 0.542 -5.943 -16.659 1.00 95.75 99 GLU A C 1
ATOM 848 O O . GLU A 1 99 ? 0.837 -4.949 -17.324 1.00 95.75 99 GLU A O 1
ATOM 853 N N . ALA A 1 100 ? 0.815 -6.012 -15.357 1.00 96.31 100 ALA A N 1
ATOM 854 C CA . ALA A 1 100 ? 1.530 -4.954 -14.651 1.00 96.31 100 ALA A CA 1
ATOM 855 C C . ALA A 1 100 ? 2.974 -4.812 -15.157 1.00 96.31 100 ALA A C 1
ATOM 857 O O . ALA A 1 100 ? 3.421 -3.701 -15.441 1.00 96.31 100 ALA A O 1
ATOM 858 N N . GLN A 1 101 ? 3.668 -5.930 -15.383 1.00 96.19 101 GLN A N 1
ATOM 859 C CA . GLN A 1 101 ? 5.034 -5.925 -15.922 1.00 96.19 101 GLN A CA 1
ATOM 860 C C . GLN A 1 101 ? 5.111 -5.340 -17.340 1.00 96.19 101 GLN A C 1
ATOM 862 O O . GLN A 1 101 ? 6.064 -4.643 -17.680 1.00 96.19 101 GLN A O 1
ATOM 867 N N . SER A 1 102 ? 4.069 -5.513 -18.159 1.00 95.81 102 SER A N 1
ATOM 868 C CA . SER A 1 102 ? 4.006 -4.847 -19.466 1.00 95.81 102 SER A CA 1
ATOM 869 C C . SER A 1 102 ? 3.978 -3.316 -19.350 1.00 95.81 102 SER A C 1
ATOM 871 O O . SER A 1 102 ? 4.532 -2.629 -20.207 1.00 95.81 102 SER A O 1
ATOM 873 N N . LYS A 1 103 ? 3.409 -2.759 -18.268 1.00 95.25 103 LYS A N 1
ATOM 874 C CA . LYS A 1 103 ? 3.419 -1.308 -18.011 1.00 95.25 103 LYS A CA 1
ATOM 875 C C . LYS A 1 103 ? 4.809 -0.807 -17.621 1.00 95.25 103 LYS A C 1
ATOM 877 O O . LYS A 1 103 ? 5.168 0.297 -18.019 1.00 95.25 103 LYS A O 1
ATOM 882 N N . VAL A 1 104 ? 5.600 -1.621 -16.917 1.00 96.38 104 VAL A N 1
ATOM 883 C CA . VAL A 1 104 ? 7.020 -1.334 -16.646 1.00 96.38 104 VAL A CA 1
ATOM 884 C C . VAL A 1 104 ? 7.798 -1.242 -17.957 1.00 96.38 104 VAL A C 1
ATOM 886 O O . VAL A 1 104 ? 8.463 -0.240 -18.196 1.00 96.38 104 VAL A O 1
ATOM 889 N N . ALA A 1 105 ? 7.631 -2.220 -18.853 1.00 94.81 105 ALA A N 1
ATOM 890 C CA . ALA A 1 105 ? 8.297 -2.213 -20.157 1.00 94.81 105 ALA A CA 1
ATOM 891 C C . ALA A 1 105 ? 7.926 -0.978 -21.001 1.00 94.81 105 ALA A C 1
ATOM 893 O O . ALA A 1 105 ? 8.790 -0.368 -21.628 1.00 94.81 105 ALA A O 1
ATOM 894 N N . VAL A 1 106 ? 6.649 -0.573 -20.984 1.00 93.62 106 VAL A N 1
ATOM 895 C CA . VAL A 1 106 ? 6.200 0.668 -21.637 1.00 93.62 106 VAL A CA 1
ATOM 896 C C . VAL A 1 106 ? 6.854 1.894 -20.999 1.00 93.62 106 VAL A C 1
ATOM 898 O O . VAL A 1 106 ? 7.295 2.783 -21.725 1.00 93.62 106 VAL A O 1
ATOM 901 N N . PHE A 1 107 ? 6.937 1.959 -19.669 1.00 95.69 107 PHE A N 1
ATOM 902 C CA . PHE A 1 107 ? 7.597 3.065 -18.979 1.00 95.69 107 PHE A CA 1
ATOM 903 C C . PHE A 1 107 ? 9.079 3.154 -19.361 1.00 95.69 107 PHE A C 1
ATOM 905 O O . PHE A 1 107 ? 9.515 4.205 -19.823 1.00 95.69 107 PHE A O 1
ATOM 912 N N . ASP A 1 108 ? 9.825 2.056 -19.245 1.00 95.69 108 ASP A N 1
ATOM 913 C CA . ASP A 1 108 ? 11.273 2.024 -19.487 1.00 95.69 108 ASP A CA 1
ATOM 914 C C . ASP A 1 108 ? 11.630 2.345 -20.948 1.00 95.69 108 ASP A C 1
ATOM 916 O O . ASP A 1 108 ? 12.655 2.972 -21.214 1.00 95.69 108 ASP A O 1
ATOM 920 N N . ALA A 1 109 ? 10.758 1.994 -21.901 1.00 94.94 109 ALA A N 1
ATOM 921 C CA . ALA A 1 109 ? 10.917 2.377 -23.303 1.00 94.94 109 ALA A CA 1
ATOM 922 C C . ALA A 1 109 ? 10.764 3.893 -23.540 1.00 94.94 109 ALA A C 1
ATOM 924 O O . ALA A 1 109 ? 11.402 4.438 -24.440 1.00 94.94 109 ALA A O 1
ATOM 925 N N . ASN A 1 110 ? 9.923 4.577 -22.756 1.00 94.62 110 ASN A N 1
ATOM 926 C CA . ASN A 1 110 ? 9.691 6.022 -22.878 1.00 94.62 110 ASN A CA 1
ATOM 927 C C . ASN A 1 110 ? 10.637 6.854 -21.996 1.00 94.62 110 ASN A C 1
ATOM 929 O O . ASN A 1 110 ? 10.950 7.995 -22.335 1.00 94.62 110 ASN A O 1
ATOM 933 N N . PHE A 1 111 ? 11.089 6.291 -20.876 1.00 94.81 111 PHE A N 1
ATOM 934 C CA . PHE A 1 111 ? 11.923 6.951 -19.873 1.00 94.81 111 PHE A CA 1
ATOM 935 C C . PHE A 1 111 ? 13.115 6.055 -19.494 1.00 94.81 111 PHE A C 1
ATOM 937 O O . PHE A 1 111 ? 13.141 5.483 -18.401 1.00 94.81 111 PHE A O 1
ATOM 944 N N . PRO A 1 112 ? 14.113 5.907 -20.383 1.00 92.62 112 PRO A N 1
ATOM 945 C CA . PRO A 1 112 ? 15.264 5.055 -20.114 1.00 92.62 112 PRO A CA 1
ATOM 946 C C . PRO A 1 112 ? 16.133 5.616 -18.977 1.00 92.62 112 PRO A C 1
ATOM 948 O O . PRO A 1 112 ? 16.277 6.830 -18.830 1.00 92.62 112 PRO A O 1
ATOM 951 N N . ASN A 1 113 ? 16.782 4.722 -18.223 1.00 91.50 113 ASN A N 1
ATOM 952 C CA . ASN A 1 113 ? 17.743 5.036 -17.150 1.00 91.50 113 ASN A CA 1
ATOM 953 C C . ASN A 1 113 ? 17.163 5.773 -15.924 1.00 91.50 113 ASN A C 1
ATOM 955 O O . ASN A 1 113 ? 17.877 6.530 -15.265 1.00 91.50 113 ASN A O 1
ATOM 959 N 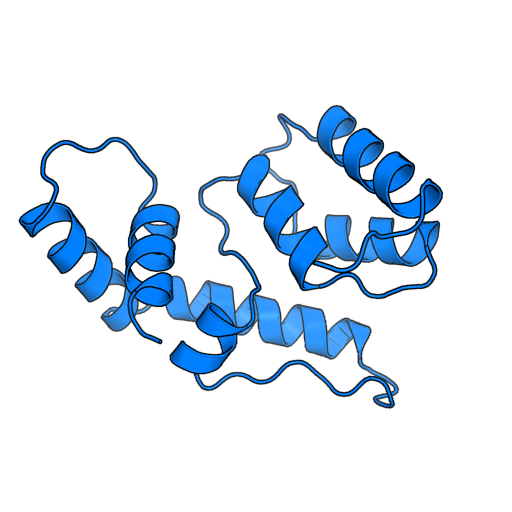N . VAL A 1 114 ? 15.885 5.560 -15.598 1.00 93.50 114 VAL A N 1
ATOM 960 C CA . VAL A 1 114 ? 15.274 6.095 -14.371 1.00 93.50 114 VAL A CA 1
ATOM 961 C C . VAL A 1 114 ? 15.397 5.086 -13.227 1.00 93.50 114 VAL A C 1
ATOM 963 O O . VAL A 1 114 ? 14.886 3.971 -13.320 1.00 93.50 114 VAL A O 1
ATOM 966 N N . ASP A 1 115 ? 16.026 5.504 -12.128 1.00 93.06 115 ASP A N 1
ATOM 967 C CA . ASP A 1 115 ? 16.189 4.697 -10.913 1.00 93.06 115 ASP A CA 1
ATOM 968 C C . ASP A 1 115 ? 15.000 4.880 -9.953 1.00 93.06 115 ASP A C 1
ATOM 970 O O . ASP A 1 115 ? 15.033 5.672 -9.009 1.00 93.06 115 ASP A O 1
ATOM 974 N N . ILE A 1 116 ? 13.898 4.190 -10.252 1.00 94.69 116 ILE A N 1
ATOM 975 C CA . ILE A 1 116 ? 12.727 4.062 -9.375 1.00 94.69 116 ILE A CA 1
ATOM 976 C C . ILE A 1 116 ? 12.224 2.619 -9.399 1.00 94.69 116 ILE A C 1
ATOM 978 O O . ILE A 1 116 ? 12.436 1.893 -10.371 1.00 94.69 116 ILE A O 1
ATOM 982 N N . THR A 1 117 ? 11.506 2.206 -8.353 1.00 96.44 117 THR A N 1
ATOM 983 C CA . THR A 1 117 ? 10.942 0.852 -8.294 1.00 96.44 117 THR A CA 1
ATOM 984 C C . THR A 1 117 ? 9.892 0.633 -9.382 1.00 96.44 117 THR A C 1
ATOM 986 O O . THR A 1 117 ? 9.165 1.553 -9.769 1.00 96.44 117 THR A O 1
ATOM 989 N N . ASP A 1 118 ? 9.742 -0.617 -9.813 1.00 96.75 118 ASP A N 1
ATOM 990 C CA . ASP A 1 118 ? 8.729 -1.006 -10.799 1.00 96.75 118 ASP A CA 1
ATOM 991 C C . ASP A 1 118 ? 7.310 -0.647 -10.353 1.00 96.75 118 ASP A C 1
ATOM 993 O O . ASP A 1 118 ? 6.492 -0.208 -11.159 1.00 96.75 118 ASP A O 1
ATOM 997 N N . VAL A 1 119 ? 7.035 -0.714 -9.048 1.00 97.12 119 VAL A N 1
ATOM 998 C CA . VAL A 1 119 ? 5.765 -0.256 -8.474 1.00 97.12 119 VAL A CA 1
ATOM 999 C C . VAL A 1 119 ? 5.514 1.223 -8.758 1.00 97.12 119 VAL A C 1
ATOM 1001 O O . VAL A 1 119 ? 4.406 1.573 -9.158 1.00 97.12 119 VAL A O 1
ATOM 1004 N N . LYS A 1 120 ? 6.524 2.098 -8.634 1.00 95.88 120 LYS A N 1
ATOM 1005 C CA . LYS A 1 120 ? 6.361 3.525 -8.963 1.00 95.88 120 LYS A CA 1
ATOM 1006 C C . LYS A 1 120 ? 6.160 3.756 -10.457 1.00 95.88 120 LYS A C 1
ATOM 1008 O O . LYS A 1 120 ? 5.392 4.645 -10.824 1.00 95.88 120 LYS A O 1
ATOM 1013 N N . LYS A 1 121 ? 6.798 2.955 -11.314 1.00 96.06 121 LYS A N 1
ATOM 1014 C CA . LYS A 1 121 ? 6.574 2.999 -12.769 1.00 96.06 121 LYS A CA 1
ATOM 1015 C C . LYS A 1 121 ? 5.134 2.609 -13.109 1.00 96.06 121 LYS A C 1
ATOM 1017 O O . LYS A 1 121 ? 4.463 3.317 -13.856 1.00 96.06 121 LYS A O 1
ATOM 1022 N N . ILE A 1 122 ? 4.632 1.528 -12.509 1.00 95.88 122 ILE A N 1
ATOM 1023 C CA . ILE A 1 122 ? 3.243 1.078 -12.671 1.00 95.88 122 ILE A CA 1
ATOM 1024 C C . ILE A 1 122 ? 2.270 2.153 -12.168 1.00 95.88 122 ILE A C 1
ATOM 1026 O O . ILE A 1 122 ? 1.366 2.530 -12.912 1.00 95.88 122 ILE A O 1
ATOM 1030 N N . ASP A 1 123 ? 2.479 2.694 -10.960 1.00 93.69 123 ASP A N 1
ATOM 1031 C CA . ASP A 1 123 ? 1.663 3.781 -10.392 1.00 93.69 123 ASP A CA 1
ATOM 1032 C C . ASP A 1 123 ? 1.587 4.981 -11.350 1.00 93.69 123 ASP A C 1
ATOM 1034 O O . ASP A 1 123 ? 0.505 5.512 -11.613 1.00 93.69 123 ASP A O 1
ATOM 1038 N N . PHE A 1 124 ? 2.729 5.383 -11.919 1.00 92.81 124 PHE A N 1
ATOM 1039 C CA . PHE A 1 124 ? 2.801 6.481 -12.880 1.00 92.81 124 PHE A CA 1
ATOM 1040 C C . PHE A 1 124 ? 1.920 6.226 -14.107 1.00 92.81 124 PHE A C 1
ATOM 1042 O O . PHE A 1 124 ? 1.134 7.095 -14.487 1.00 92.81 124 PHE A O 1
ATOM 1049 N N . VAL A 1 125 ? 2.016 5.033 -14.702 1.00 92.88 125 VAL A N 1
ATOM 1050 C CA . VAL A 1 125 ? 1.210 4.656 -15.873 1.00 92.88 125 VAL A CA 1
ATOM 1051 C C . VAL A 1 125 ? -0.280 4.630 -15.520 1.00 92.88 125 VAL A C 1
ATOM 1053 O O . VAL A 1 125 ? -1.085 5.232 -16.231 1.00 92.88 125 VAL A O 1
ATOM 1056 N N . LEU A 1 126 ? -0.653 4.010 -14.395 1.00 91.75 126 LEU A N 1
ATOM 1057 C CA . LEU A 1 126 ? -2.049 3.918 -13.952 1.00 91.75 126 LEU A CA 1
ATOM 1058 C C . LEU A 1 126 ? -2.683 5.290 -13.674 1.00 91.75 126 LEU A C 1
ATOM 1060 O O . LEU A 1 126 ? -3.878 5.469 -13.898 1.00 91.75 126 LEU A O 1
ATOM 1064 N N . TRP A 1 127 ? -1.916 6.282 -13.211 1.00 90.00 127 TRP A N 1
ATOM 1065 C CA . TRP A 1 127 ? -2.431 7.639 -12.981 1.00 90.00 127 TRP A CA 1
ATOM 1066 C C . TRP A 1 127 ? -2.608 8.485 -14.247 1.00 90.00 127 TRP A C 1
ATOM 1068 O O . TRP A 1 127 ? -3.338 9.485 -14.204 1.00 90.00 127 TRP A O 1
ATOM 1078 N N . GLN A 1 128 ? -1.971 8.105 -15.358 1.00 85.75 128 GLN A N 1
ATOM 1079 C CA . GLN A 1 128 ? -2.203 8.727 -16.666 1.00 85.75 128 GLN A CA 1
ATOM 1080 C C . GLN A 1 128 ? -3.488 8.208 -17.321 1.00 85.75 128 GLN A C 1
ATOM 1082 O O . GLN A 1 128 ? -4.159 8.954 -18.032 1.00 85.75 128 GLN A O 1
ATOM 1087 N N . THR A 1 129 ? -3.867 6.957 -17.053 1.00 76.00 129 THR A N 1
ATOM 1088 C CA . THR A 1 129 ? -5.108 6.353 -17.550 1.00 76.00 129 THR A CA 1
ATOM 1089 C C . THR A 1 129 ? -6.287 6.783 -16.665 1.00 76.00 129 THR A C 1
ATOM 1091 O O . THR A 1 129 ? -6.520 6.220 -15.592 1.00 76.00 129 THR A O 1
ATOM 1094 N N . ARG A 1 130 ? -6.989 7.848 -17.078 1.00 66.56 130 ARG A N 1
ATOM 1095 C CA . ARG A 1 130 ? -8.148 8.428 -16.373 1.00 66.56 130 ARG A CA 1
ATOM 1096 C C . ARG A 1 130 ? -9.470 8.089 -17.037 1.00 66.56 130 ARG A C 1
ATOM 1098 O O . ARG A 1 130 ? -9.512 8.110 -18.284 1.00 66.56 130 ARG A O 1
#

Secondary structure (DSSP, 8-state):
-PPPPHHHHHHHHHHHHHHTT-TT--HHHHHHHHHHHHSS--HHHHHHHHHHH-TTSPP--HHHHHHTT--PPPTT-TTHHHHHHHHHHHHHHHHTSHHHHHHHHHHHHHSTT--S-HHHHHHHHHHH--